Protein AF-A0A4P6TNT4-F1 (afdb_monomer_lite)

Secondary structure (DSSP, 8-state):
---------------------PPP-----------------PPPTTSPPPSEEEEEEEEEEEEEETTEEEPP-B-SEEEEEESSTTS-EEEEEBTTSS-EEEEEEEEEEEPSTT-EEEEEEEEEETTTTEEEE-SEEEEEE-SSSEEEEEEESSTTS-SEEEEEEEEE-S--EEE-

Structure (mmCIF, N/CA/C/O backbone):
data_AF-A0A4P6TNT4-F1
#
_entry.id   AF-A0A4P6TNT4-F1
#
loop_
_atom_site.group_PDB
_atom_site.id
_atom_site.type_symbol
_atom_site.label_atom_id
_atom_site.label_alt_id
_atom_site.label_comp_id
_atom_site.label_asym_id
_atom_site.label_entity_id
_atom_site.label_seq_id
_atom_site.pdbx_PDB_ins_code
_atom_site.Cartn_x
_atom_site.Cartn_y
_atom_site.Cartn_z
_atom_site.occupancy
_atom_site.B_iso_or_equiv
_atom_site.auth_seq_id
_atom_site.auth_comp_id
_atom_site.auth_asym_id
_atom_site.auth_atom_id
_atom_site.pdbx_PDB_model_num
ATOM 1 N N . MET A 1 1 ? 21.491 -56.035 29.889 1.00 48.66 1 MET A N 1
ATOM 2 C CA . MET A 1 1 ? 21.024 -57.048 28.921 1.00 48.66 1 MET A CA 1
ATOM 3 C C . MET A 1 1 ? 21.628 -56.733 27.562 1.00 48.66 1 MET A C 1
ATOM 5 O O . MET A 1 1 ? 21.542 -55.598 27.127 1.00 48.66 1 MET A O 1
ATOM 9 N N . HIS A 1 2 ? 22.318 -57.740 27.031 1.00 46.03 2 HIS A N 1
ATOM 10 C CA . HIS A 1 2 ? 22.826 -58.021 25.685 1.00 46.03 2 HIS A CA 1
ATOM 11 C C . HIS A 1 2 ? 22.823 -56.981 24.541 1.00 46.03 2 HIS A C 1
ATOM 13 O O . HIS A 1 2 ? 21.816 -56.377 24.192 1.00 46.03 2 HIS A O 1
ATOM 19 N N . MET A 1 3 ? 24.005 -56.944 23.908 1.00 43.38 3 MET A N 1
ATOM 20 C CA . MET A 1 3 ? 24.370 -56.522 22.548 1.00 43.38 3 MET A CA 1
ATOM 21 C C . MET A 1 3 ? 23.490 -57.105 21.421 1.00 43.38 3 MET A C 1
ATOM 23 O O . MET A 1 3 ? 23.051 -58.245 21.538 1.00 43.38 3 MET A O 1
ATOM 27 N N . ASN A 1 4 ? 23.388 -56.387 20.288 1.00 46.09 4 ASN A N 1
ATOM 28 C CA . ASN A 1 4 ? 23.570 -56.894 18.900 1.00 46.09 4 ASN A CA 1
ATOM 29 C C . ASN A 1 4 ? 23.405 -55.715 17.910 1.00 46.09 4 ASN A C 1
ATOM 31 O O . ASN A 1 4 ? 22.358 -55.081 17.912 1.00 46.09 4 ASN A O 1
ATOM 35 N N . GLN A 1 5 ? 24.404 -55.197 17.179 1.00 51.75 5 GLN A N 1
ATOM 36 C CA . GLN A 1 5 ? 25.138 -55.735 16.013 1.00 51.75 5 GLN A CA 1
ATOM 37 C C . GLN A 1 5 ? 24.283 -56.397 14.910 1.00 51.75 5 GLN A C 1
ATOM 39 O O . GLN A 1 5 ? 23.832 -57.523 15.070 1.00 51.75 5 GLN A O 1
ATOM 44 N N . ASN A 1 6 ? 24.151 -55.713 13.760 1.00 47.09 6 ASN A N 1
ATOM 45 C CA . ASN A 1 6 ? 24.288 -56.247 12.386 1.00 47.09 6 ASN A CA 1
ATOM 46 C C . ASN A 1 6 ? 24.128 -55.093 11.371 1.00 47.09 6 ASN A C 1
ATOM 48 O O . ASN A 1 6 ? 23.142 -54.370 11.414 1.00 47.09 6 ASN A O 1
ATOM 52 N N . ARG A 1 7 ? 25.168 -54.701 10.618 1.00 48.31 7 ARG A N 1
ATOM 53 C CA . ARG A 1 7 ? 25.715 -55.303 9.376 1.00 48.31 7 ARG A CA 1
ATOM 54 C C . ARG A 1 7 ? 24.738 -55.252 8.195 1.00 48.31 7 ARG A C 1
ATOM 56 O O . ARG A 1 7 ? 23.727 -55.937 8.196 1.00 48.31 7 ARG A O 1
ATOM 63 N N . GLY A 1 8 ? 25.120 -54.506 7.156 1.00 44.78 8 GLY A N 1
ATOM 64 C CA . GLY A 1 8 ? 24.385 -54.428 5.891 1.00 44.78 8 GLY A CA 1
ATOM 65 C C . GLY A 1 8 ? 25.129 -53.653 4.806 1.00 44.78 8 GLY A C 1
ATOM 66 O O . GLY A 1 8 ? 24.597 -52.720 4.225 1.00 44.78 8 GLY A O 1
ATOM 67 N N . MET A 1 9 ? 26.390 -54.014 4.587 1.00 45.66 9 MET A N 1
ATOM 68 C CA . MET A 1 9 ? 27.233 -53.577 3.475 1.00 45.66 9 MET A CA 1
ATOM 69 C C . MET A 1 9 ? 26.720 -54.199 2.167 1.00 45.66 9 MET A C 1
ATOM 71 O O . MET A 1 9 ? 26.688 -55.423 2.065 1.00 45.66 9 MET A O 1
ATOM 75 N N . GLN A 1 10 ? 26.386 -53.394 1.154 1.00 52.06 10 GLN A N 1
ATOM 76 C CA . GLN A 1 10 ? 26.367 -53.862 -0.235 1.00 52.06 10 GLN A CA 1
ATOM 77 C C . GLN A 1 10 ? 27.135 -52.903 -1.141 1.00 52.06 10 GLN A C 1
ATOM 79 O O . GLN A 1 10 ? 26.763 -51.760 -1.387 1.00 52.06 10 GLN A O 1
ATOM 84 N N . ILE A 1 11 ? 28.263 -53.440 -1.588 1.00 51.62 11 ILE A N 1
ATOM 85 C CA . ILE A 1 11 ? 29.176 -52.939 -2.600 1.00 51.62 11 ILE A CA 1
ATOM 86 C C . ILE A 1 11 ? 28.535 -53.254 -3.953 1.00 51.62 11 ILE A C 1
ATOM 88 O O . ILE A 1 11 ? 28.345 -54.426 -4.268 1.00 51.62 11 ILE A O 1
ATOM 92 N N . ILE A 1 12 ? 28.241 -52.238 -4.762 1.00 57.03 12 ILE A N 1
ATOM 93 C CA . ILE A 1 12 ? 27.981 -52.429 -6.192 1.00 57.03 12 ILE A CA 1
ATOM 94 C C . ILE A 1 12 ? 29.252 -52.006 -6.924 1.00 57.03 12 ILE A C 1
ATOM 96 O O . ILE A 1 12 ? 29.543 -50.824 -7.095 1.00 57.03 12 ILE A O 1
ATOM 100 N N . LYS A 1 13 ? 30.043 -53.020 -7.278 1.00 48.16 13 LYS A N 1
ATOM 101 C CA . LYS A 1 13 ? 31.123 -52.952 -8.258 1.00 48.16 13 LYS A CA 1
ATOM 102 C C . LYS A 1 13 ? 30.561 -53.287 -9.642 1.00 48.16 13 LYS A C 1
ATOM 104 O O . LYS A 1 13 ? 29.583 -54.016 -9.764 1.00 48.16 13 LYS A O 1
ATOM 109 N N . ASP A 1 14 ? 31.286 -52.797 -10.641 1.00 43.47 14 ASP A N 1
ATOM 110 C CA . ASP A 1 14 ? 31.313 -53.242 -12.036 1.00 43.47 14 ASP A CA 1
ATOM 111 C C . ASP A 1 14 ? 30.231 -52.705 -12.980 1.00 43.47 14 ASP A C 1
ATOM 113 O O . ASP A 1 14 ? 29.146 -53.256 -13.133 1.00 43.47 14 ASP A O 1
ATOM 117 N N . ARG A 1 15 ? 30.623 -51.707 -13.779 1.00 50.91 15 ARG A N 1
ATOM 118 C CA . ARG A 1 15 ? 30.995 -51.954 -15.186 1.00 50.91 15 ARG A CA 1
ATOM 119 C C . ARG A 1 15 ? 31.483 -50.666 -15.842 1.00 50.91 15 ARG A C 1
ATOM 121 O O . ARG A 1 15 ? 30.697 -49.815 -16.245 1.00 50.91 15 ARG A O 1
ATOM 128 N N . GLN A 1 16 ? 32.799 -50.563 -16.014 1.00 46.12 16 GLN A N 1
ATOM 129 C CA . GLN A 1 16 ? 33.352 -49.740 -17.082 1.00 46.12 16 GLN A CA 1
ATOM 130 C C . GLN A 1 16 ? 33.173 -50.489 -18.404 1.00 46.12 16 GLN A C 1
ATOM 132 O O . GLN A 1 16 ? 33.741 -51.561 -18.599 1.00 46.12 16 GLN A O 1
ATOM 137 N N . MET A 1 17 ? 32.393 -49.916 -19.317 1.00 43.34 17 MET A N 1
ATOM 138 C CA . MET A 1 17 ? 32.480 -50.227 -20.740 1.00 43.34 17 MET A CA 1
ATOM 139 C C . MET A 1 17 ? 33.008 -48.990 -21.454 1.00 43.34 17 MET A C 1
ATOM 141 O O . MET A 1 17 ? 32.299 -48.014 -21.678 1.00 43.34 17 MET A O 1
ATOM 145 N N . SER A 1 18 ? 34.299 -49.056 -21.766 1.00 49.25 18 SER A N 1
ATOM 146 C CA . SER A 1 18 ? 34.970 -48.171 -22.706 1.00 49.25 18 SER A CA 1
ATOM 147 C C . SER A 1 18 ? 34.443 -48.463 -24.109 1.00 49.25 18 SER A C 1
ATOM 149 O O . SER A 1 18 ? 34.604 -49.572 -24.619 1.00 49.25 18 SER A O 1
ATOM 151 N N . VAL A 1 19 ? 33.809 -47.473 -24.736 1.00 52.19 19 VAL A N 1
ATOM 152 C CA . VAL A 1 19 ? 33.542 -47.472 -26.177 1.00 52.19 19 VAL A CA 1
ATOM 153 C C . VAL A 1 19 ? 34.116 -46.183 -26.743 1.00 52.19 19 VAL A C 1
ATOM 155 O O . VAL A 1 19 ? 33.464 -45.144 -26.802 1.00 52.19 19 VAL A O 1
ATOM 158 N N . SER A 1 20 ? 35.377 -46.258 -27.156 1.00 50.16 20 SER A N 1
ATOM 159 C CA . SER A 1 20 ? 36.009 -45.256 -28.003 1.00 50.16 20 SER A CA 1
ATOM 160 C C . SER A 1 20 ? 35.500 -45.431 -29.435 1.00 50.16 20 SER A C 1
ATOM 162 O O . SER A 1 20 ? 35.867 -46.385 -30.118 1.00 50.16 20 SER A O 1
ATOM 164 N N . LYS A 1 21 ? 34.664 -44.505 -29.911 1.00 51.03 21 LYS A N 1
ATOM 165 C CA . LYS A 1 21 ? 34.412 -44.314 -31.346 1.00 51.03 21 LYS A CA 1
ATOM 166 C C . LYS A 1 21 ? 34.529 -42.833 -31.677 1.00 51.03 21 LYS A C 1
ATOM 168 O O . LYS A 1 21 ? 33.867 -41.992 -31.079 1.00 51.03 21 LYS A O 1
ATOM 173 N N . GLY A 1 22 ? 35.453 -42.548 -32.592 1.00 51.28 22 GLY A N 1
ATOM 174 C CA . GLY A 1 22 ? 35.887 -41.212 -32.966 1.00 51.28 22 GLY A CA 1
ATOM 175 C C . GLY A 1 22 ? 34.755 -40.344 -33.496 1.00 51.28 22 GLY A C 1
ATOM 176 O O . GLY A 1 22 ? 34.028 -40.733 -34.410 1.00 51.28 22 GLY A O 1
ATOM 177 N N . PHE A 1 23 ? 34.660 -39.139 -32.942 1.00 44.31 23 PHE A N 1
ATOM 178 C CA . PHE A 1 23 ? 33.813 -38.087 -33.470 1.00 44.31 23 PHE A CA 1
ATOM 179 C C . PHE A 1 23 ? 34.677 -37.111 -34.266 1.00 44.31 23 PHE A C 1
ATOM 181 O O . PHE A 1 23 ? 35.658 -36.550 -33.774 1.00 44.31 23 PHE A O 1
ATOM 188 N N . ARG A 1 24 ? 34.330 -36.985 -35.544 1.00 49.84 24 ARG A N 1
ATOM 189 C CA . ARG A 1 24 ? 34.958 -36.098 -36.518 1.00 49.84 24 ARG A CA 1
ATOM 190 C C . ARG A 1 24 ? 34.861 -34.655 -36.022 1.00 49.84 24 ARG A C 1
ATOM 192 O O . ARG A 1 24 ? 33.790 -34.207 -35.621 1.00 49.84 24 ARG A O 1
ATOM 199 N N . ARG A 1 25 ? 35.982 -33.933 -36.079 1.00 48.62 25 ARG A N 1
ATOM 200 C CA . ARG A 1 25 ? 36.041 -32.482 -35.877 1.00 48.62 25 ARG A CA 1
ATOM 201 C C . ARG A 1 25 ? 35.289 -31.799 -37.019 1.00 48.62 25 ARG A C 1
ATOM 203 O O . ARG A 1 25 ? 35.862 -31.564 -38.077 1.00 48.62 25 ARG A O 1
ATOM 210 N N . TYR A 1 26 ? 34.015 -31.500 -36.804 1.00 53.09 26 TYR A N 1
ATOM 211 C CA . TYR A 1 26 ? 33.323 -30.462 -37.557 1.00 53.09 26 TYR A CA 1
ATOM 212 C C . TYR A 1 26 ? 33.517 -29.157 -36.792 1.00 53.09 26 TYR A C 1
ATOM 214 O O . TYR A 1 26 ? 33.305 -29.111 -35.582 1.00 53.09 26 TYR A O 1
ATOM 222 N N . GLY A 1 27 ? 34.026 -28.137 -37.482 1.00 47.22 27 GLY A N 1
ATOM 223 C CA . GLY A 1 27 ? 34.311 -26.832 -36.905 1.00 47.22 27 GLY A CA 1
ATOM 224 C C . GLY A 1 27 ? 33.078 -26.261 -36.218 1.00 47.22 27 GLY A C 1
ATOM 225 O O . GLY A 1 27 ? 32.077 -25.962 -36.864 1.00 47.22 27 GLY A O 1
ATOM 226 N N . THR A 1 28 ? 33.165 -26.112 -34.901 1.00 46.22 28 THR A N 1
ATOM 227 C CA . THR A 1 28 ? 32.204 -25.352 -34.114 1.00 46.22 28 THR A CA 1
ATOM 228 C C . THR A 1 28 ? 32.366 -23.886 -34.491 1.00 46.22 28 THR A C 1
ATOM 230 O O . THR A 1 28 ? 33.254 -23.201 -33.988 1.00 46.22 28 THR A O 1
ATOM 233 N N . ILE A 1 29 ? 31.509 -23.389 -35.381 1.00 51.28 29 ILE A N 1
ATOM 234 C CA . ILE A 1 29 ? 31.188 -21.965 -35.392 1.00 51.28 29 ILE A CA 1
ATOM 235 C C . ILE A 1 29 ? 30.444 -21.738 -34.079 1.00 51.28 29 ILE A C 1
ATOM 237 O O . ILE A 1 29 ? 29.268 -22.074 -33.948 1.00 51.28 29 ILE A O 1
ATOM 241 N N . ALA A 1 30 ? 31.166 -21.260 -33.068 1.00 44.19 30 ALA A N 1
ATOM 242 C CA . ALA A 1 30 ? 30.559 -20.756 -31.854 1.00 44.19 30 ALA A CA 1
ATOM 243 C C . ALA A 1 30 ? 29.756 -19.514 -32.250 1.00 44.19 30 ALA A C 1
ATOM 245 O O . ALA A 1 30 ? 30.289 -18.410 -32.336 1.00 44.19 30 ALA A O 1
ATOM 246 N N . VAL A 1 31 ? 28.471 -19.706 -32.549 1.00 47.75 31 VAL A N 1
ATOM 247 C CA . VAL A 1 31 ? 27.509 -18.614 -32.517 1.00 47.75 31 VAL A CA 1
ATOM 248 C C . VAL A 1 31 ? 27.454 -18.206 -31.056 1.00 47.75 31 VAL A C 1
ATOM 250 O O . VAL A 1 31 ? 26.830 -18.872 -30.232 1.00 47.75 31 VAL A O 1
ATOM 253 N N . ILE A 1 32 ? 28.191 -17.150 -30.722 1.00 51.47 32 ILE A N 1
ATOM 254 C CA . ILE A 1 32 ? 28.014 -16.427 -29.473 1.00 51.47 32 ILE A CA 1
ATOM 255 C C . ILE A 1 32 ? 26.609 -15.844 -29.579 1.00 51.47 32 ILE A C 1
ATOM 257 O O . ILE A 1 32 ? 26.403 -14.764 -30.127 1.00 51.47 32 ILE A O 1
ATOM 261 N N . THR A 1 33 ? 25.612 -16.609 -29.138 1.00 47.25 33 THR A N 1
ATOM 262 C CA . THR A 1 33 ? 24.300 -16.059 -28.846 1.00 47.25 33 THR A CA 1
ATOM 263 C C . THR A 1 33 ? 24.539 -15.115 -27.689 1.00 47.25 33 THR A C 1
ATOM 265 O O . THR A 1 33 ? 24.693 -15.547 -26.545 1.00 47.25 33 THR A O 1
ATOM 268 N N . THR A 1 34 ? 24.671 -13.831 -28.004 1.00 53.31 34 THR A N 1
ATOM 269 C CA . THR A 1 34 ? 24.646 -12.756 -27.029 1.00 53.31 34 THR A CA 1
ATOM 270 C C . THR A 1 34 ? 23.373 -12.972 -26.228 1.00 53.31 34 THR A C 1
ATOM 272 O O . THR A 1 34 ? 22.271 -12.745 -26.727 1.00 53.31 34 THR A O 1
ATOM 275 N N . ALA A 1 35 ? 23.509 -13.507 -25.013 1.00 46.94 35 ALA A N 1
ATOM 276 C CA . ALA A 1 35 ? 22.433 -13.492 -24.051 1.00 46.94 35 ALA A CA 1
ATOM 277 C C . ALA A 1 35 ? 22.157 -12.009 -23.842 1.00 46.94 35 ALA A C 1
ATOM 279 O O . ALA A 1 35 ? 22.944 -11.312 -23.202 1.00 46.94 35 ALA A O 1
ATOM 280 N N . CYS A 1 36 ? 21.109 -11.507 -24.494 1.00 46.25 36 CYS A N 1
ATOM 281 C CA . CYS A 1 36 ? 20.600 -10.179 -24.241 1.00 46.25 36 CYS A CA 1
ATOM 282 C C . CYS A 1 36 ? 20.237 -10.213 -22.761 1.00 46.25 36 CYS A C 1
ATOM 284 O O . CYS A 1 36 ? 19.226 -10.800 -22.376 1.00 46.25 36 CYS A O 1
ATOM 286 N N . ALA A 1 37 ? 21.131 -9.700 -21.916 1.00 43.56 37 ALA A N 1
ATOM 287 C CA . ALA A 1 37 ? 20.823 -9.434 -20.535 1.00 43.56 37 ALA A CA 1
ATOM 288 C C . ALA A 1 37 ? 19.614 -8.513 -20.610 1.00 43.56 37 ALA A C 1
ATOM 290 O O . ALA A 1 37 ? 19.749 -7.361 -21.017 1.00 43.56 37 ALA A O 1
ATOM 291 N N . ALA A 1 38 ? 18.430 -9.067 -20.341 1.00 47.50 38 ALA A N 1
ATOM 292 C CA . ALA A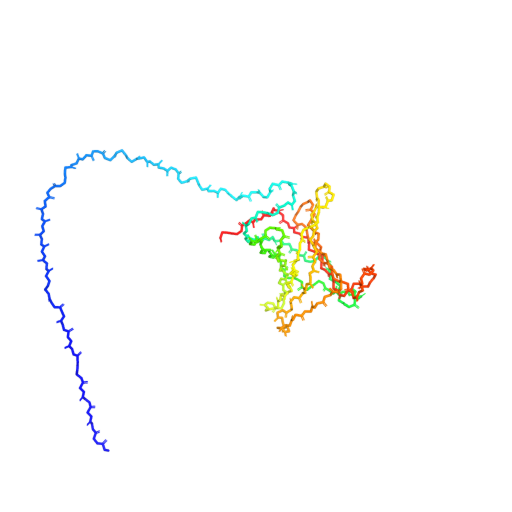 1 38 ? 17.219 -8.286 -20.242 1.00 47.50 38 ALA A CA 1
ATOM 293 C C . ALA A 1 38 ? 17.538 -7.211 -19.209 1.00 47.50 38 ALA A C 1
ATOM 295 O O . ALA A 1 38 ? 17.739 -7.515 -18.022 1.00 47.50 38 ALA A O 1
ATOM 296 N N . GLY A 1 39 ? 17.721 -5.986 -19.705 1.00 45.94 39 GLY A N 1
ATOM 297 C CA . GLY A 1 39 ? 17.905 -4.821 -18.866 1.00 45.94 39 GLY A CA 1
ATOM 298 C C . GLY A 1 39 ? 16.740 -4.749 -17.882 1.00 45.94 39 GLY A C 1
ATOM 299 O O . GLY A 1 39 ? 15.708 -5.393 -18.106 1.00 45.94 39 GLY A O 1
ATOM 300 N N . PRO A 1 40 ? 16.890 -4.016 -16.771 1.00 40.12 40 PRO A N 1
ATOM 301 C CA . PRO A 1 40 ? 15.758 -3.773 -15.892 1.00 40.12 40 PRO A CA 1
ATOM 302 C C . PRO A 1 40 ? 14.609 -3.242 -16.755 1.00 40.12 40 PRO A C 1
ATOM 304 O O . PRO A 1 40 ? 14.745 -2.205 -17.403 1.00 40.12 40 PRO A O 1
ATOM 307 N N . ALA A 1 41 ? 13.525 -4.015 -16.844 1.00 41.50 41 ALA A N 1
ATOM 308 C CA . ALA A 1 41 ? 12.337 -3.599 -17.563 1.00 41.50 41 ALA A CA 1
ATOM 309 C C . ALA A 1 41 ? 11.814 -2.366 -16.833 1.00 41.50 41 ALA A C 1
ATOM 311 O O . ALA A 1 41 ? 11.343 -2.458 -15.699 1.00 41.50 41 ALA A O 1
ATOM 312 N N . VAL A 1 42 ? 11.996 -1.209 -17.460 1.00 46.56 42 VAL A N 1
ATOM 313 C CA . VAL A 1 42 ? 11.453 0.053 -16.980 1.00 46.56 42 VAL A CA 1
ATOM 314 C C . VAL A 1 42 ? 9.940 -0.090 -17.086 1.00 46.56 42 VAL A C 1
ATOM 316 O O . VAL A 1 42 ? 9.440 -0.471 -18.145 1.00 46.56 42 VAL A O 1
ATOM 319 N N . ALA A 1 43 ? 9.219 0.137 -15.987 1.00 44.06 43 ALA A N 1
ATOM 320 C CA . ALA A 1 43 ? 7.772 0.271 -16.061 1.00 44.06 43 ALA A CA 1
ATOM 321 C C . ALA A 1 43 ? 7.480 1.389 -17.067 1.00 44.06 43 ALA A C 1
ATOM 323 O O . ALA A 1 43 ? 7.932 2.520 -16.878 1.00 44.06 43 ALA A O 1
ATOM 324 N N . ASP A 1 44 ? 6.814 1.047 -18.170 1.00 42.41 44 ASP A N 1
ATOM 325 C CA . ASP A 1 44 ? 6.391 2.031 -19.156 1.00 42.41 44 ASP A CA 1
ATOM 326 C C . ASP A 1 44 ? 5.556 3.089 -18.426 1.00 42.41 44 ASP A C 1
ATOM 328 O O . ASP A 1 44 ? 4.788 2.749 -17.520 1.00 42.41 44 ASP A O 1
ATOM 332 N N . ASN A 1 45 ? 5.692 4.362 -18.798 1.00 43.47 45 ASN A N 1
ATOM 333 C CA . ASN A 1 45 ? 5.105 5.526 -18.107 1.00 43.47 45 ASN A CA 1
ATOM 334 C C . ASN A 1 45 ? 3.555 5.503 -18.026 1.00 43.47 45 ASN A C 1
ATOM 336 O O . ASN A 1 45 ? 2.931 6.461 -17.577 1.00 43.47 45 ASN A O 1
ATOM 340 N N . SER A 1 46 ? 2.935 4.406 -18.460 1.00 47.12 46 SER A N 1
ATOM 341 C CA . SER A 1 46 ? 1.514 4.074 -18.411 1.00 47.12 46 SER A CA 1
ATOM 342 C C . SER A 1 46 ? 0.928 3.876 -17.005 1.00 47.12 46 SER A C 1
ATOM 344 O O . SER A 1 46 ? -0.284 3.738 -16.885 1.00 47.12 46 SER A O 1
ATOM 346 N N . GLY A 1 47 ? 1.738 3.842 -15.940 1.00 60.31 47 GLY A N 1
ATOM 347 C CA . GLY A 1 47 ? 1.245 3.604 -14.572 1.00 60.31 47 GLY A CA 1
ATOM 348 C C . GLY A 1 47 ? 0.751 2.170 -14.316 1.00 60.31 47 GLY A C 1
ATOM 349 O O . GLY A 1 47 ? 0.412 1.831 -13.182 1.00 60.31 47 GLY A O 1
ATOM 350 N N . MET A 1 48 ? 0.766 1.305 -15.336 1.00 71.94 48 MET A N 1
ATOM 351 C CA . MET A 1 48 ? 0.418 -0.107 -15.216 1.00 71.94 48 MET A CA 1
ATOM 352 C C . MET A 1 48 ? 1.649 -0.947 -14.874 1.00 71.94 48 MET A C 1
ATOM 354 O O . MET A 1 48 ? 2.705 -0.833 -15.499 1.00 71.94 48 MET A O 1
ATOM 358 N N . LEU A 1 49 ? 1.501 -1.819 -13.880 1.00 82.12 49 LEU A N 1
ATOM 359 C CA . LEU A 1 49 ? 2.517 -2.805 -13.530 1.00 82.12 49 LEU A CA 1
ATOM 360 C C . LEU A 1 49 ? 2.536 -3.923 -14.581 1.00 82.12 49 LEU A C 1
ATOM 362 O O . LEU A 1 49 ? 1.499 -4.314 -15.111 1.00 82.12 49 LEU A O 1
ATOM 366 N N . ALA A 1 50 ? 3.715 -4.466 -14.873 1.00 86.31 50 ALA A N 1
ATOM 367 C CA . ALA A 1 50 ? 3.811 -5.753 -15.555 1.00 86.31 50 ALA A CA 1
ATOM 368 C C . ALA A 1 50 ? 3.730 -6.881 -14.518 1.00 86.31 50 ALA A C 1
ATOM 370 O O . ALA A 1 50 ? 3.871 -6.649 -13.317 1.00 86.31 50 ALA A O 1
ATOM 371 N N . ALA A 1 51 ? 3.526 -8.117 -14.975 1.00 90.31 51 ALA A N 1
ATOM 372 C CA . ALA A 1 51 ? 3.492 -9.241 -14.052 1.00 90.31 51 ALA A CA 1
ATOM 373 C C . ALA A 1 51 ? 4.858 -9.450 -13.371 1.00 90.31 51 ALA A C 1
ATOM 375 O O . ALA A 1 51 ? 5.889 -9.496 -14.053 1.00 90.31 51 ALA A O 1
ATOM 376 N N . GLY A 1 52 ? 4.874 -9.605 -12.046 1.00 91.75 52 GLY A N 1
ATOM 377 C CA . GLY A 1 52 ? 6.079 -9.906 -11.267 1.00 91.75 52 GLY A CA 1
ATOM 378 C C . GLY A 1 52 ? 6.146 -9.204 -9.913 1.00 91.75 52 GLY A C 1
ATOM 379 O O . GLY A 1 52 ? 5.164 -8.644 -9.432 1.00 91.75 52 GLY A O 1
ATOM 380 N N . HIS A 1 53 ? 7.329 -9.226 -9.302 1.00 93.19 53 HIS A N 1
ATOM 381 C CA . HIS A 1 53 ? 7.578 -8.582 -8.015 1.00 93.19 53 HIS A CA 1
ATOM 382 C C . HIS A 1 53 ? 8.401 -7.309 -8.196 1.00 93.19 53 HIS A C 1
ATOM 384 O O . HIS A 1 53 ? 9.290 -7.239 -9.050 1.00 93.19 53 HIS A O 1
ATOM 390 N N . TYR A 1 54 ? 8.101 -6.302 -7.387 1.00 91.00 54 TYR A N 1
ATOM 391 C CA . TYR A 1 54 ? 8.755 -5.004 -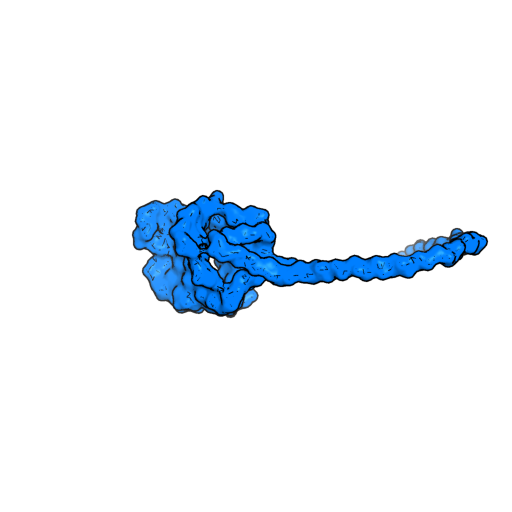7.423 1.00 91.00 54 TYR A CA 1
ATOM 392 C C . TYR A 1 54 ? 9.229 -4.615 -6.036 1.00 91.00 54 TYR A C 1
ATOM 394 O O . TYR A 1 54 ? 8.554 -4.875 -5.037 1.00 91.00 54 TYR A O 1
ATOM 402 N N . ARG A 1 55 ? 10.371 -3.932 -6.000 1.00 91.31 55 ARG A N 1
ATOM 403 C CA . ARG A 1 55 ? 10.895 -3.286 -4.802 1.00 91.31 55 ARG A CA 1
ATOM 404 C C . ARG A 1 55 ? 11.249 -1.846 -5.129 1.00 91.31 55 ARG A C 1
ATOM 406 O O . ARG A 1 55 ? 11.918 -1.575 -6.126 1.00 91.31 55 ARG A O 1
ATOM 413 N N . VAL A 1 56 ? 10.801 -0.939 -4.274 1.00 89.62 56 VAL A N 1
ATOM 414 C CA . VAL A 1 56 ? 11.097 0.487 -4.380 1.00 89.62 56 VAL A CA 1
ATOM 415 C C . VAL A 1 56 ? 11.654 0.970 -3.058 1.00 89.62 56 VAL A C 1
ATOM 41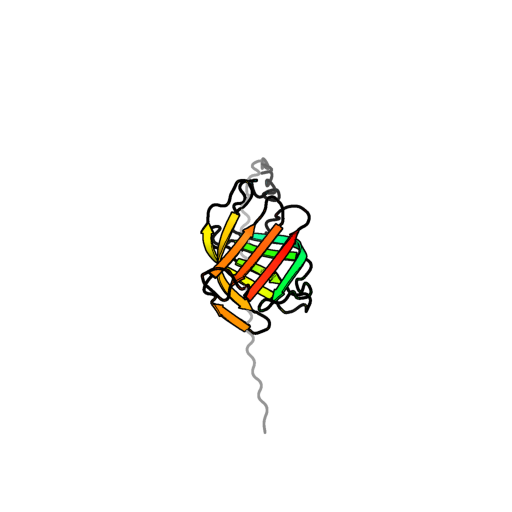7 O O . VAL A 1 56 ? 10.987 0.846 -2.037 1.00 89.62 56 VAL A O 1
ATOM 420 N N . GLU A 1 57 ? 12.859 1.530 -3.084 1.00 91.62 57 GLU A N 1
ATOM 421 C CA . GLU A 1 57 ? 13.463 2.172 -1.914 1.00 91.62 57 GLU A CA 1
ATOM 422 C C . GLU A 1 57 ? 12.799 3.522 -1.644 1.00 91.62 57 GLU A C 1
ATOM 424 O O . GLU A 1 57 ? 12.417 4.234 -2.573 1.00 91.62 57 GLU A O 1
ATOM 429 N N . GLY A 1 58 ? 12.683 3.913 -0.381 1.00 90.81 58 GLY A N 1
ATOM 430 C CA . GLY A 1 58 ? 11.993 5.134 0.014 1.00 90.81 58 GLY A CA 1
ATOM 431 C C . GLY A 1 58 ? 11.663 5.167 1.495 1.00 90.81 58 GLY A C 1
ATOM 432 O O . GLY A 1 58 ? 12.380 4.610 2.321 1.00 90.81 58 GLY A O 1
ATOM 433 N N . ALA A 1 59 ? 10.572 5.843 1.836 1.00 89.25 59 ALA A N 1
ATOM 434 C CA . ALA A 1 59 ? 10.050 5.854 3.194 1.00 89.25 59 ALA A CA 1
ATOM 435 C C . ALA A 1 59 ? 8.556 6.180 3.208 1.00 89.25 59 ALA A C 1
ATOM 437 O O . ALA A 1 59 ? 8.034 6.871 2.327 1.00 89.25 59 ALA A O 1
ATOM 438 N N . CYS A 1 60 ? 7.871 5.757 4.270 1.00 88.62 60 CYS A N 1
ATOM 439 C CA . CYS A 1 60 ? 6.559 6.309 4.571 1.00 88.62 60 CYS A CA 1
ATOM 440 C C . CYS A 1 60 ? 6.701 7.759 5.038 1.00 88.62 60 CYS A C 1
ATOM 442 O O . CYS A 1 60 ? 7.350 8.050 6.040 1.00 88.62 60 CYS A O 1
ATOM 444 N N . SER A 1 61 ? 6.070 8.679 4.316 1.00 83.75 61 SER A N 1
ATOM 445 C CA . SER A 1 61 ? 5.990 10.084 4.710 1.00 83.75 61 SER A CA 1
ATOM 446 C C . SER A 1 61 ? 4.907 10.302 5.765 1.00 83.75 61 SER A C 1
ATOM 448 O O . SER A 1 61 ? 5.043 11.173 6.626 1.00 83.75 61 SER A O 1
ATOM 450 N N . GLN A 1 62 ? 3.836 9.500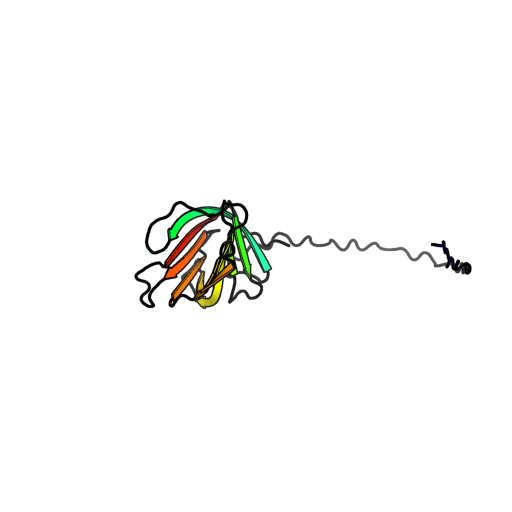 5.726 1.00 79.19 62 GLN A N 1
ATOM 451 C CA . GLN A 1 62 ? 2.720 9.573 6.665 1.00 79.19 62 GLN A CA 1
ATOM 452 C C . GLN A 1 62 ? 2.099 8.196 6.911 1.00 79.19 62 GLN A C 1
ATOM 454 O O . GLN A 1 62 ? 2.026 7.350 6.017 1.00 79.19 62 GLN A O 1
ATOM 459 N N . THR A 1 63 ? 1.617 7.999 8.137 1.00 79.81 63 THR A N 1
ATOM 460 C CA . THR A 1 63 ? 0.776 6.864 8.511 1.00 79.81 63 THR A CA 1
ATOM 461 C C . THR A 1 63 ? -0.400 7.384 9.330 1.00 79.81 63 THR A C 1
ATOM 463 O O . THR A 1 63 ? -0.210 8.206 10.225 1.00 79.81 63 THR A O 1
ATOM 466 N N . PHE A 1 64 ? -1.609 6.911 9.048 1.00 80.38 64 PHE A N 1
ATOM 467 C CA . PHE A 1 64 ? -2.766 7.088 9.922 1.00 80.38 64 PHE A CA 1
ATOM 468 C C . PHE A 1 64 ? -3.220 5.734 10.443 1.00 80.38 64 PHE A C 1
ATOM 470 O O . PHE A 1 64 ? -3.233 4.747 9.706 1.00 80.38 64 PHE A O 1
ATOM 477 N N . TYR A 1 65 ? -3.623 5.702 11.708 1.00 76.94 65 TYR A N 1
ATOM 478 C CA . TYR A 1 65 ? -4.204 4.532 12.345 1.00 76.94 65 TYR A CA 1
ATOM 479 C C . TYR A 1 65 ? -5.462 4.939 13.107 1.00 76.94 65 TYR A C 1
ATOM 481 O O . TYR A 1 65 ? -5.430 5.824 13.960 1.00 76.94 65 TYR A O 1
ATOM 489 N N . LEU A 1 66 ? -6.583 4.310 12.762 1.00 76.88 66 LEU A N 1
ATOM 490 C CA . LEU A 1 66 ? -7.908 4.536 13.340 1.00 76.88 66 LEU A CA 1
ATOM 491 C C . LEU A 1 66 ? -8.349 6.012 13.352 1.00 76.88 66 LEU A C 1
ATOM 493 O O . LEU A 1 66 ? -9.059 6.427 14.265 1.00 76.88 66 LEU A O 1
ATOM 497 N N . GLY A 1 67 ? -7.967 6.781 12.330 1.00 70.75 67 GLY A N 1
ATOM 498 C CA . GLY A 1 67 ? -8.316 8.198 12.176 1.00 70.75 67 GLY A CA 1
ATOM 499 C C . GLY A 1 67 ? -7.338 9.176 12.834 1.00 70.75 67 GLY A C 1
ATOM 500 O O . GLY A 1 67 ? -7.486 10.383 12.666 1.00 70.75 67 GLY A O 1
ATOM 501 N N . ALA A 1 68 ? -6.312 8.688 13.537 1.00 80.56 68 ALA A N 1
ATOM 502 C CA . ALA A 1 68 ? -5.267 9.523 14.119 1.00 80.56 68 ALA A CA 1
ATOM 503 C C . ALA A 1 68 ? -3.974 9.438 13.301 1.00 80.56 68 ALA A C 1
ATOM 505 O O . ALA A 1 68 ? -3.567 8.359 12.861 1.00 80.56 68 ALA A O 1
ATOM 506 N N . LYS A 1 69 ? -3.301 10.580 13.123 1.00 79.94 69 LYS A N 1
ATOM 507 C CA . LYS A 1 69 ? -1.958 10.615 12.537 1.00 79.94 69 LYS A CA 1
ATOM 508 C C . LYS A 1 69 ? -1.000 9.866 13.465 1.00 79.94 69 LYS A C 1
ATOM 510 O O . LYS A 1 69 ? -0.854 10.224 14.631 1.00 79.94 69 LYS A O 1
ATOM 515 N N . ALA A 1 70 ? -0.349 8.842 12.939 1.00 81.50 70 ALA A N 1
ATOM 516 C CA . ALA A 1 70 ? 0.668 8.063 13.622 1.00 81.50 70 ALA A CA 1
ATOM 517 C C . ALA A 1 70 ? 2.062 8.455 13.113 1.00 81.50 70 ALA A C 1
ATOM 519 O O . ALA A 1 70 ? 2.220 9.081 12.059 1.00 81.50 70 ALA A O 1
ATOM 520 N N . ARG A 1 71 ? 3.098 8.082 13.871 1.00 78.94 71 ARG A N 1
ATOM 521 C CA . ARG A 1 71 ? 4.466 8.141 13.344 1.00 78.94 71 ARG A CA 1
ATOM 522 C C . ARG A 1 71 ? 4.575 7.182 12.151 1.00 78.94 71 ARG A C 1
ATOM 524 O O . ARG A 1 71 ? 3.961 6.118 12.212 1.00 78.94 71 ARG A O 1
ATOM 531 N N . PRO A 1 72 ? 5.337 7.520 11.099 1.00 77.75 72 PRO A N 1
ATOM 532 C CA . PRO A 1 72 ? 5.618 6.575 10.030 1.00 77.75 72 PRO A CA 1
ATOM 533 C C . PRO A 1 72 ? 6.248 5.295 10.588 1.00 77.75 72 PRO A C 1
ATOM 535 O O . PRO A 1 72 ? 7.229 5.370 11.325 1.00 77.75 72 PRO A O 1
ATOM 538 N N . GLN A 1 73 ? 5.656 4.141 10.275 1.00 79.88 73 GLN A N 1
ATOM 539 C CA . GLN A 1 73 ? 6.101 2.834 10.785 1.00 79.88 73 GLN A CA 1
ATOM 540 C C . GLN A 1 73 ? 6.737 1.948 9.714 1.00 79.88 73 GLN A C 1
ATOM 542 O O . GLN A 1 73 ? 7.144 0.838 10.030 1.00 79.88 73 GLN A O 1
ATOM 547 N N . CYS A 1 74 ? 6.817 2.404 8.466 1.00 83.44 74 CYS A N 1
ATOM 548 C CA . CYS A 1 74 ? 7.309 1.574 7.372 1.00 83.44 74 CYS A CA 1
ATOM 549 C C . CYS A 1 74 ? 8.833 1.591 7.284 1.00 83.44 74 CYS A C 1
ATOM 551 O O . CYS A 1 74 ? 9.453 2.634 7.502 1.00 83.44 74 CYS A O 1
ATOM 553 N N . ASP A 1 75 ? 9.398 0.451 6.911 1.00 88.12 75 ASP A N 1
ATOM 554 C CA . ASP A 1 75 ? 10.805 0.280 6.565 1.00 88.12 75 ASP A CA 1
ATOM 555 C C . ASP A 1 75 ? 11.175 1.086 5.297 1.00 88.12 75 ASP A C 1
ATOM 557 O O . ASP A 1 75 ? 10.334 1.719 4.648 1.00 88.12 75 ASP A O 1
ATOM 561 N N . HIS A 1 76 ? 12.452 1.059 4.928 1.00 89.94 76 HIS A N 1
ATOM 562 C CA . HIS A 1 76 ? 13.054 1.843 3.850 1.00 89.94 76 HIS A CA 1
ATOM 563 C C . HIS A 1 76 ? 12.662 1.399 2.432 1.00 89.94 76 HIS A C 1
ATOM 565 O O . HIS A 1 76 ? 13.261 1.844 1.455 1.00 89.94 76 HIS A O 1
ATOM 571 N N . TYR A 1 77 ? 11.670 0.520 2.291 1.00 91.25 77 TYR A N 1
ATOM 572 C CA . TYR A 1 77 ? 11.210 0.044 0.995 1.00 91.25 77 TYR A CA 1
ATOM 573 C C . TYR A 1 77 ? 9.724 -0.325 0.989 1.00 91.25 77 TYR A C 1
ATOM 575 O O . TYR A 1 77 ? 9.130 -0.648 2.015 1.00 91.25 77 TYR A O 1
ATOM 583 N N . LEU A 1 78 ? 9.148 -0.318 -0.209 1.00 93.38 78 LEU A N 1
ATOM 584 C CA . LEU A 1 78 ? 7.838 -0.864 -0.539 1.00 93.38 78 LEU A CA 1
ATOM 585 C C . LEU A 1 78 ? 8.029 -2.107 -1.411 1.00 93.38 78 LEU A C 1
ATOM 587 O O . LEU A 1 78 ? 8.803 -2.082 -2.373 1.00 93.38 78 LEU A O 1
ATOM 591 N N . GLY A 1 79 ? 7.304 -3.179 -1.098 1.00 94.06 79 GLY A N 1
ATOM 592 C CA . GLY A 1 79 ? 7.164 -4.342 -1.970 1.00 94.06 79 GLY A CA 1
ATOM 593 C C . GLY A 1 79 ? 5.844 -4.300 -2.736 1.00 94.06 79 GLY A C 1
ATOM 594 O O . GLY A 1 79 ? 4.824 -3.881 -2.191 1.00 94.06 79 GLY A O 1
ATOM 595 N N . ILE A 1 80 ? 5.835 -4.772 -3.981 1.00 94.50 80 ILE A N 1
ATOM 596 C CA . ILE A 1 80 ? 4.595 -5.041 -4.718 1.00 94.50 80 ILE A CA 1
ATOM 597 C C . ILE A 1 80 ? 4.671 -6.433 -5.335 1.00 94.50 80 ILE A C 1
ATOM 599 O O . ILE A 1 80 ? 5.634 -6.743 -6.033 1.00 94.50 80 ILE A O 1
ATOM 603 N N . SER A 1 81 ? 3.648 -7.256 -5.099 1.00 96.00 81 SER A N 1
ATOM 604 C CA . SER A 1 81 ? 3.434 -8.509 -5.829 1.00 96.00 81 SER A CA 1
ATOM 605 C C . SER A 1 81 ? 2.345 -8.294 -6.864 1.00 96.00 81 SER A C 1
ATOM 607 O O . SER A 1 81 ? 1.191 -8.098 -6.499 1.00 96.00 81 SER A O 1
ATOM 609 N N . ALA A 1 82 ? 2.694 -8.307 -8.141 1.00 93.62 82 ALA A N 1
ATOM 610 C CA . ALA A 1 82 ? 1.769 -8.129 -9.251 1.00 93.62 82 ALA A CA 1
ATOM 611 C C . ALA A 1 82 ? 1.711 -9.408 -10.093 1.00 93.62 82 ALA A C 1
ATOM 613 O O . ALA A 1 82 ? 1.935 -9.365 -11.294 1.00 93.62 82 ALA A O 1
ATOM 614 N N . ASP A 1 83 ? 1.454 -10.565 -9.477 1.00 93.00 83 ASP A N 1
ATOM 615 C CA . ASP A 1 83 ? 1.268 -11.825 -10.221 1.00 93.00 83 ASP A CA 1
ATOM 616 C C . ASP A 1 83 ? 0.086 -11.712 -11.201 1.00 93.00 83 ASP A C 1
ATOM 618 O O . ASP A 1 83 ? 0.153 -12.180 -12.337 1.00 93.00 83 ASP A O 1
ATOM 622 N N . ASP A 1 84 ? -0.955 -10.995 -10.770 1.00 93.44 84 ASP A N 1
ATOM 623 C CA . ASP A 1 84 ? -1.996 -10.417 -11.613 1.00 93.44 84 ASP A CA 1
ATOM 624 C C . ASP A 1 84 ? -1.885 -8.879 -11.557 1.00 93.44 84 ASP A C 1
ATOM 626 O O . ASP A 1 84 ? -2.199 -8.284 -10.521 1.00 93.44 84 ASP A O 1
ATOM 630 N N . PRO A 1 85 ? -1.460 -8.208 -12.645 1.00 89.62 85 PRO A N 1
ATOM 631 C CA . PRO A 1 85 ? -1.341 -6.752 -12.694 1.00 89.62 85 PRO A CA 1
ATOM 632 C C . PRO A 1 85 ? -2.622 -5.970 -12.399 1.00 89.62 85 PRO A C 1
ATOM 634 O O . PRO A 1 85 ? -2.536 -4.820 -11.980 1.00 89.62 85 PRO A O 1
ATOM 637 N N . ALA A 1 86 ? -3.801 -6.566 -12.599 1.00 91.56 86 ALA A N 1
ATOM 638 C CA . ALA A 1 86 ? -5.069 -5.922 -12.264 1.00 91.56 86 ALA A CA 1
ATOM 639 C C . ALA A 1 86 ? -5.398 -6.026 -10.765 1.00 91.56 86 ALA A C 1
ATOM 641 O O . ALA A 1 86 ? -6.302 -5.340 -10.282 1.00 91.56 86 ALA A O 1
ATOM 642 N N . ARG A 1 87 ? -4.698 -6.903 -10.032 1.00 94.94 87 ARG A N 1
ATOM 643 C CA . ARG A 1 87 ? -4.915 -7.201 -8.611 1.00 94.94 87 ARG A CA 1
ATOM 644 C C . ARG A 1 87 ? -3.590 -7.326 -7.833 1.00 94.94 87 ARG A C 1
ATOM 646 O O . ARG A 1 87 ? -3.347 -8.358 -7.202 1.00 94.94 87 ARG A O 1
ATOM 653 N N . PRO A 1 88 ? -2.711 -6.306 -7.856 1.00 95.38 88 PRO A N 1
ATOM 654 C CA . PRO A 1 88 ? -1.453 -6.359 -7.127 1.00 95.38 88 PRO A CA 1
ATOM 655 C C . PRO A 1 88 ? -1.663 -6.332 -5.606 1.00 95.38 88 PRO A C 1
ATOM 657 O O . PRO A 1 88 ? -2.649 -5.805 -5.087 1.00 95.38 88 PRO A O 1
ATOM 660 N N . ILE A 1 89 ? -0.693 -6.854 -4.867 1.00 97.50 89 ILE A N 1
ATOM 661 C CA . ILE A 1 89 ? -0.607 -6.739 -3.413 1.00 97.50 89 ILE A CA 1
ATOM 662 C C . ILE A 1 89 ? 0.477 -5.721 -3.087 1.00 97.50 89 ILE A C 1
ATOM 664 O O . ILE A 1 89 ? 1.636 -5.918 -3.455 1.00 97.50 89 ILE A O 1
ATOM 668 N N . PHE A 1 90 ? 0.116 -4.666 -2.361 1.00 96.38 90 PHE A N 1
ATOM 669 C CA . PHE A 1 90 ? 1.075 -3.682 -1.859 1.00 96.38 90 PHE A CA 1
ATOM 670 C C . PHE A 1 90 ? 1.520 -4.073 -0.453 1.00 96.38 90 PHE A C 1
ATOM 672 O O . PHE A 1 90 ? 0.694 -4.272 0.438 1.00 96.38 90 PHE A O 1
ATOM 679 N N . ILE A 1 91 ? 2.827 -4.194 -0.260 1.00 96.12 91 ILE A N 1
ATOM 680 C CA . ILE A 1 91 ? 3.448 -4.725 0.949 1.00 96.12 91 ILE A CA 1
ATOM 681 C C . ILE A 1 91 ? 4.277 -3.613 1.570 1.00 96.12 91 ILE A C 1
ATOM 683 O O . ILE A 1 91 ? 5.273 -3.185 0.991 1.00 96.12 91 ILE A O 1
ATOM 687 N N . PHE A 1 92 ? 3.877 -3.176 2.759 1.00 94.94 92 PHE A N 1
ATOM 688 C CA . PHE A 1 92 ? 4.576 -2.173 3.554 1.00 94.94 92 PHE A CA 1
ATOM 689 C C . PHE A 1 92 ? 5.235 -2.883 4.743 1.00 94.94 92 PHE A C 1
ATOM 691 O O . PHE A 1 92 ? 4.555 -3.131 5.745 1.00 94.94 92 PHE A O 1
ATOM 698 N N . PRO A 1 93 ? 6.520 -3.270 4.641 1.00 93.81 93 PRO A N 1
ATOM 699 C CA . PRO A 1 93 ? 7.276 -3.779 5.778 1.00 93.81 93 PRO A CA 1
ATOM 700 C C . PRO A 1 93 ? 7.354 -2.715 6.867 1.00 93.81 93 PRO A C 1
ATOM 702 O O . PRO A 1 93 ? 7.418 -1.524 6.561 1.00 93.81 93 PRO A O 1
ATOM 705 N N . LEU A 1 94 ? 7.342 -3.139 8.127 1.00 90.25 94 LEU A N 1
ATOM 706 C CA . LEU A 1 94 ? 7.426 -2.242 9.273 1.00 90.25 94 LEU A CA 1
ATOM 707 C C . LEU A 1 94 ? 8.854 -2.191 9.830 1.00 90.25 94 LEU A C 1
ATOM 709 O O . LEU A 1 94 ? 9.624 -3.143 9.708 1.00 90.25 94 LEU A O 1
ATOM 713 N N . THR A 1 95 ? 9.202 -1.079 10.475 1.00 89.00 95 THR A N 1
ATOM 714 C CA . THR A 1 95 ? 10.537 -0.835 11.051 1.00 89.00 95 THR A CA 1
ATOM 715 C C . THR A 1 95 ? 10.892 -1.749 12.224 1.00 89.00 95 THR A C 1
ATOM 717 O O . THR A 1 95 ? 12.042 -1.772 12.653 1.00 89.00 95 THR A O 1
ATOM 720 N N . ASP A 1 96 ? 9.934 -2.516 12.746 1.00 85.88 96 ASP A N 1
ATOM 721 C CA . ASP A 1 96 ? 10.168 -3.514 13.793 1.00 85.88 96 ASP A CA 1
ATOM 722 C C . ASP A 1 96 ? 10.872 -4.788 13.280 1.00 85.88 96 ASP A C 1
ATOM 724 O O . ASP A 1 96 ? 11.205 -5.669 14.074 1.00 85.88 96 ASP A O 1
ATOM 728 N N . GLY A 1 97 ? 11.125 -4.890 11.968 1.00 75.06 97 GLY A N 1
ATOM 729 C CA . GLY A 1 97 ? 11.919 -5.954 11.348 1.00 75.06 97 GLY A CA 1
ATOM 730 C C . GLY A 1 97 ? 11.204 -7.304 11.218 1.00 75.06 97 GLY A C 1
ATOM 731 O O . GLY A 1 97 ? 11.798 -8.261 10.720 1.00 75.06 97 GLY A O 1
ATOM 732 N N . GLY A 1 98 ? 9.935 -7.401 11.627 1.00 80.38 98 GLY A N 1
ATOM 733 C CA . GLY A 1 98 ? 9.143 -8.637 11.560 1.00 80.38 98 GLY A CA 1
ATOM 734 C C . GLY A 1 98 ? 7.723 -8.443 11.024 1.00 80.38 98 GLY A C 1
ATOM 735 O O . GLY A 1 98 ? 7.161 -9.372 10.425 1.00 80.38 98 GLY A O 1
ATOM 736 N N . GLY A 1 99 ? 7.168 -7.243 11.192 1.00 90.69 99 GLY A N 1
ATOM 737 C CA . GLY A 1 99 ? 5.835 -6.850 10.768 1.00 90.69 99 GLY A CA 1
ATOM 738 C C . GLY A 1 99 ? 5.769 -6.384 9.316 1.00 90.69 99 GLY A C 1
ATOM 739 O O . GLY A 1 99 ? 6.747 -5.946 8.709 1.00 90.69 99 GLY A O 1
ATOM 740 N N . ALA A 1 100 ? 4.578 -6.498 8.741 1.00 93.88 100 ALA A N 1
ATOM 741 C CA . ALA A 1 100 ? 4.244 -5.925 7.447 1.00 93.88 100 ALA A CA 1
ATOM 742 C C . ALA A 1 100 ? 2.725 -5.799 7.321 1.00 93.88 100 ALA A C 1
ATOM 744 O O . ALA A 1 100 ? 1.980 -6.655 7.815 1.00 93.88 100 ALA A O 1
ATOM 745 N N . TRP A 1 101 ? 2.279 -4.766 6.614 1.00 94.56 101 TRP A N 1
ATOM 746 C CA . TRP A 1 101 ? 0.896 -4.646 6.168 1.00 94.56 101 TRP A CA 1
ATOM 747 C C . TRP A 1 101 ? 0.791 -4.951 4.685 1.00 94.56 101 TRP A C 1
ATOM 749 O O . TRP A 1 101 ? 1.551 -4.426 3.872 1.00 94.56 101 TRP A O 1
ATOM 759 N N . PHE A 1 102 ? -0.182 -5.785 4.347 1.00 96.88 102 PHE A N 1
ATOM 760 C CA . PHE A 1 102 ? -0.457 -6.216 2.987 1.00 96.88 102 PHE A CA 1
ATOM 761 C C . PHE A 1 102 ? -1.816 -5.661 2.588 1.00 96.88 102 PHE A C 1
ATOM 763 O O . PHE A 1 102 ? -2.836 -6.056 3.151 1.00 96.88 102 PHE A O 1
ATOM 770 N N . PHE A 1 103 ? -1.836 -4.753 1.622 1.00 97.44 103 PHE A N 1
ATOM 771 C CA . PHE A 1 103 ? -3.060 -4.232 1.027 1.00 97.44 103 PHE A CA 1
ATOM 772 C C . PHE A 1 103 ? -3.390 -5.093 -0.185 1.00 97.44 103 PHE A C 1
ATOM 774 O O . PHE A 1 103 ? -2.718 -5.016 -1.215 1.00 97.44 103 PHE A O 1
ATOM 781 N N . VAL A 1 104 ? -4.396 -5.954 -0.034 1.00 97.44 104 VAL A N 1
ATOM 782 C CA . VAL A 1 104 ? -4.799 -6.913 -1.064 1.00 97.44 104 VAL A CA 1
ATOM 783 C C . VAL A 1 104 ? -5.889 -6.282 -1.915 1.00 97.44 104 VAL A C 1
ATOM 785 O O . VAL A 1 104 ? -6.984 -5.978 -1.424 1.00 97.44 104 VAL A O 1
ATOM 788 N N . THR A 1 105 ? -5.582 -6.074 -3.191 1.00 97.12 105 THR A N 1
ATOM 789 C CA . THR A 1 105 ? -6.509 -5.431 -4.119 1.00 97.12 105 THR A CA 1
ATOM 790 C C . THR A 1 105 ? -7.454 -6.435 -4.773 1.00 97.12 105 THR A C 1
ATOM 792 O O . THR A 1 105 ? -7.148 -7.618 -4.916 1.00 97.12 105 THR A O 1
ATOM 795 N N . THR A 1 106 ? -8.644 -5.968 -5.136 1.00 95.88 106 THR A N 1
ATOM 796 C CA . THR A 1 106 ? -9.687 -6.768 -5.797 1.00 95.88 106 THR A CA 1
ATOM 797 C C . THR A 1 106 ? -9.877 -6.391 -7.259 1.00 95.88 106 THR A C 1
ATOM 799 O O . THR A 1 106 ? -10.470 -7.163 -8.012 1.00 95.88 106 THR A O 1
ATOM 802 N N . GLY A 1 107 ? -9.340 -5.249 -7.683 1.00 92.00 107 GLY A N 1
ATOM 803 C CA . GLY A 1 107 ? -9.362 -4.812 -9.069 1.00 92.00 107 GLY A CA 1
ATOM 804 C C . GLY A 1 107 ? -8.679 -3.465 -9.264 1.00 92.00 107 GLY A C 1
ATOM 805 O O . GLY A 1 107 ? -8.405 -2.735 -8.309 1.00 92.00 107 GLY A O 1
ATOM 806 N N . GLN A 1 108 ? -8.441 -3.137 -10.527 1.00 87.81 108 GLN A N 1
ATOM 807 C CA . GLN A 1 108 ? -7.877 -1.872 -10.969 1.00 87.81 108 GLN A CA 1
ATOM 808 C C . GLN A 1 108 ? -8.993 -0.920 -11.411 1.00 87.81 108 GLN A C 1
ATOM 810 O O . GLN A 1 108 ? -9.962 -1.324 -12.055 1.00 87.81 108 GLN A O 1
ATOM 815 N N . HIS A 1 109 ? -8.816 0.363 -11.121 1.00 81.50 109 HIS A N 1
ATOM 816 C CA . HIS A 1 109 ? -9.571 1.456 -11.712 1.00 81.50 109 HIS A CA 1
ATOM 817 C C . HIS A 1 109 ? -8.638 2.309 -12.574 1.00 81.50 109 HIS A C 1
ATOM 819 O O . HIS A 1 109 ? -7.476 2.539 -12.230 1.00 81.50 109 HIS A O 1
ATOM 825 N N . ALA A 1 110 ? -9.143 2.786 -13.714 1.00 71.06 110 ALA A N 1
ATOM 826 C CA . ALA A 1 110 ? -8.404 3.733 -14.538 1.00 71.06 110 ALA A CA 1
ATOM 827 C C . ALA A 1 110 ? -8.198 5.032 -13.743 1.00 71.06 110 ALA A C 1
ATOM 829 O O . ALA A 1 110 ? -9.166 5.682 -13.349 1.00 71.06 110 ALA A O 1
ATOM 830 N N . GLY A 1 111 ? -6.938 5.379 -13.476 1.00 63.22 111 GLY A N 1
ATOM 831 C CA . GLY A 1 111 ? -6.585 6.673 -12.903 1.00 63.22 111 GLY A CA 1
ATOM 832 C C . GLY A 1 111 ? -6.561 7.769 -13.971 1.00 63.22 111 GLY A C 1
ATOM 833 O O . GLY A 1 111 ? -6.707 7.515 -15.167 1.00 63.22 111 GLY A O 1
ATOM 834 N N . SER A 1 112 ? -6.380 9.015 -13.540 1.00 71.31 112 SER A N 1
ATOM 835 C CA . SER A 1 112 ? -6.072 10.126 -14.445 1.00 71.31 112 SER A CA 1
ATOM 836 C C . SER A 1 112 ? -4.653 9.989 -15.018 1.00 71.31 112 SER A C 1
ATOM 838 O O . SER A 1 112 ? -3.873 9.143 -14.584 1.00 71.31 112 SER A O 1
ATOM 840 N N . SER A 1 113 ? -4.295 10.812 -16.010 1.00 69.81 113 SER A N 1
ATOM 841 C CA . SER A 1 113 ? -2.972 10.777 -16.651 1.00 69.81 113 SER A CA 1
ATOM 842 C C . SER A 1 113 ? -1.833 10.782 -15.617 1.00 69.81 113 SER A C 1
ATOM 844 O O . SER A 1 113 ? -1.645 11.773 -14.908 1.00 69.81 113 SER A O 1
ATOM 846 N N . GLY A 1 114 ? -1.078 9.682 -15.543 1.00 73.75 114 GLY A N 1
ATOM 847 C CA . GLY A 1 114 ? 0.040 9.515 -14.610 1.00 73.75 114 GLY A CA 1
ATOM 848 C C . GLY A 1 114 ? -0.340 8.988 -13.222 1.00 73.75 114 GLY A C 1
ATOM 849 O O . GLY A 1 114 ? 0.480 9.055 -12.312 1.00 73.75 114 GLY A O 1
ATOM 850 N N . ARG A 1 115 ? -1.561 8.483 -13.024 1.00 85.56 115 ARG A N 1
ATOM 851 C CA . ARG A 1 115 ? -1.972 7.795 -11.795 1.00 85.56 115 ARG A CA 1
ATOM 852 C C . ARG A 1 115 ? -2.658 6.481 -12.122 1.00 85.56 115 ARG A C 1
ATOM 854 O O . ARG A 1 115 ? -3.303 6.338 -13.158 1.00 85.56 115 ARG A O 1
ATOM 861 N N . THR A 1 116 ? -2.540 5.506 -11.236 1.00 89.38 116 THR A N 1
ATOM 862 C CA . THR A 1 116 ? -3.278 4.245 -11.347 1.00 89.38 116 THR A CA 1
ATOM 863 C C . THR A 1 116 ? -3.780 3.840 -9.978 1.00 89.38 116 THR A C 1
ATOM 865 O O . THR A 1 116 ? -2.994 3.755 -9.038 1.00 89.38 116 THR A O 1
ATOM 868 N N . SER A 1 117 ? -5.086 3.605 -9.869 1.00 92.62 117 SER A N 1
ATOM 869 C CA . SER A 1 117 ? -5.741 3.300 -8.599 1.00 92.62 117 SER A CA 1
ATOM 870 C C . SER A 1 117 ? -6.236 1.860 -8.583 1.00 92.62 117 SER A C 1
ATOM 872 O O . SER A 1 117 ? -6.698 1.335 -9.592 1.00 92.62 117 SER A O 1
ATOM 874 N N . TYR A 1 118 ? -6.169 1.219 -7.425 1.00 94.69 118 TYR A N 1
ATOM 875 C CA . TYR A 1 118 ? -6.596 -0.158 -7.211 1.00 94.69 118 TYR A CA 1
ATOM 876 C C . TYR A 1 118 ? -7.521 -0.213 -6.004 1.00 94.69 118 TYR A C 1
ATOM 878 O O . TYR A 1 118 ? -7.195 0.344 -4.957 1.00 94.69 118 TYR A O 1
ATOM 886 N N . THR A 1 119 ? -8.655 -0.898 -6.121 1.00 96.06 119 THR A N 1
ATOM 887 C CA . THR A 1 119 ? -9.560 -1.092 -4.982 1.00 96.06 119 THR A CA 1
ATOM 888 C C . THR A 1 119 ? -8.980 -2.130 -4.040 1.00 96.06 119 THR A C 1
ATOM 890 O O . THR A 1 119 ? -8.614 -3.222 -4.466 1.00 96.06 119 THR A O 1
ATOM 893 N N . VAL A 1 120 ? -8.914 -1.801 -2.753 1.00 97.38 120 VAL A N 1
ATOM 894 C CA . VAL A 1 120 ? -8.450 -2.696 -1.687 1.00 97.38 120 VAL A CA 1
ATOM 895 C C . VAL A 1 120 ? -9.657 -3.364 -1.044 1.00 97.38 120 VAL A C 1
ATOM 897 O O . VAL A 1 120 ? -10.531 -2.682 -0.519 1.00 97.38 120 VAL A O 1
ATOM 900 N N . GLY A 1 121 ? -9.691 -4.698 -1.057 1.00 95.31 121 GLY A N 1
ATOM 901 C CA . GLY A 1 121 ? -10.759 -5.467 -0.406 1.00 95.31 121 GLY A CA 1
ATOM 902 C C . GLY A 1 121 ? -10.444 -5.832 1.043 1.00 95.31 121 GLY A C 1
ATOM 903 O O . GLY A 1 121 ? -11.346 -5.949 1.871 1.00 95.31 121 GLY A O 1
ATOM 904 N N . LYS A 1 122 ? -9.159 -6.017 1.367 1.00 95.69 122 LYS A N 1
ATOM 905 C CA . LYS A 1 122 ? -8.717 -6.363 2.721 1.00 95.69 122 LYS A CA 1
ATOM 906 C C . LYS A 1 122 ? -7.290 -5.917 3.001 1.00 95.69 122 LYS A C 1
ATOM 908 O O . LYS A 1 122 ? -6.482 -5.748 2.086 1.00 95.69 122 LYS A O 1
ATOM 913 N N . VAL A 1 123 ? -6.981 -5.790 4.288 1.00 96.44 123 VAL A N 1
ATOM 914 C CA . VAL A 1 123 ? -5.618 -5.606 4.789 1.00 96.44 123 VAL A CA 1
ATOM 915 C C . VAL A 1 123 ? -5.250 -6.797 5.656 1.00 96.44 123 VAL A C 1
ATOM 917 O O . VAL A 1 123 ? -5.980 -7.128 6.586 1.00 96.44 123 VAL A O 1
ATOM 920 N N . TYR A 1 124 ? -4.112 -7.418 5.375 1.00 96.44 124 TYR A N 1
ATOM 921 C CA . TYR A 1 124 ? -3.520 -8.415 6.258 1.00 96.44 124 TYR A CA 1
ATOM 922 C C . TYR A 1 124 ? -2.405 -7.775 7.088 1.00 96.44 124 TYR A C 1
ATOM 924 O O . TYR A 1 124 ? -1.518 -7.107 6.550 1.00 96.44 124 TYR A O 1
ATOM 932 N N . ASP A 1 125 ? -2.477 -7.955 8.404 1.00 93.00 125 ASP A N 1
ATOM 933 C CA . ASP A 1 125 ? -1.462 -7.526 9.359 1.00 93.00 125 ASP A CA 1
ATOM 934 C C . ASP A 1 125 ? -0.659 -8.740 9.814 1.00 93.00 125 ASP A C 1
ATOM 936 O O . ASP A 1 125 ? -1.159 -9.603 10.539 1.00 93.00 125 ASP A O 1
ATOM 940 N N . LYS A 1 126 ? 0.602 -8.807 9.385 1.00 93.44 126 LYS A N 1
ATOM 941 C CA . LYS A 1 126 ? 1.484 -9.931 9.702 1.00 93.44 126 LYS A CA 1
ATOM 942 C C . LYS A 1 126 ? 1.892 -9.974 11.170 1.00 93.44 126 LYS A C 1
ATOM 944 O O . LYS A 1 126 ? 2.108 -11.069 11.677 1.00 93.44 126 LYS A O 1
ATOM 949 N N . ALA A 1 127 ? 1.983 -8.832 11.854 1.00 90.00 127 ALA A N 1
ATOM 950 C CA . ALA A 1 127 ? 2.335 -8.815 13.274 1.00 90.00 127 ALA A CA 1
ATOM 951 C C . ALA A 1 127 ? 1.221 -9.449 14.121 1.00 90.00 127 ALA A C 1
ATOM 953 O O . ALA A 1 127 ? 1.497 -10.150 15.092 1.00 90.00 127 ALA A O 1
ATOM 954 N N . LEU A 1 128 ? -0.035 -9.246 13.712 1.00 91.12 128 LEU A N 1
ATOM 955 C CA . LEU A 1 128 ? -1.209 -9.849 14.347 1.00 91.12 128 LEU A CA 1
ATOM 956 C C . LEU A 1 128 ? -1.611 -11.200 13.740 1.00 91.12 128 LEU A C 1
ATOM 958 O O . LEU A 1 128 ? -2.479 -11.870 14.294 1.00 91.12 128 LEU A O 1
ATOM 962 N N . ASN A 1 129 ? -1.010 -11.588 12.609 1.00 93.94 129 ASN A N 1
ATOM 963 C CA . ASN A 1 129 ? -1.417 -12.738 11.799 1.00 93.94 129 ASN A CA 1
ATOM 964 C C . ASN A 1 129 ? -2.938 -12.734 11.528 1.00 93.94 129 ASN A C 1
ATOM 966 O O . ASN A 1 129 ? -3.621 -13.743 11.704 1.00 93.94 129 ASN A O 1
ATOM 970 N N . ALA A 1 130 ? -3.478 -11.568 11.157 1.00 94.25 130 ALA A N 1
ATOM 971 C CA . ALA A 1 130 ? -4.917 -11.328 11.063 1.00 94.25 130 ALA A CA 1
ATOM 972 C C . ALA A 1 130 ? -5.303 -10.571 9.787 1.00 94.25 130 ALA A C 1
ATOM 974 O O . ALA A 1 130 ? -4.578 -9.693 9.316 1.00 94.25 130 ALA A O 1
ATOM 975 N N . GLU A 1 131 ? -6.479 -10.894 9.249 1.00 95.25 131 GLU A N 1
ATOM 976 C CA . GLU A 1 131 ? -7.082 -10.199 8.113 1.00 95.25 131 GLU A CA 1
ATOM 977 C C . GLU A 1 131 ? -8.209 -9.275 8.572 1.00 95.25 131 GLU A C 1
ATOM 979 O O . GLU A 1 131 ? -9.057 -9.648 9.382 1.00 95.25 131 GLU A O 1
ATOM 984 N N . PHE A 1 132 ? -8.241 -8.075 8.000 1.00 93.50 132 PHE A N 1
ATOM 985 C CA . PHE A 1 132 ? -9.255 -7.065 8.257 1.00 93.50 132 PHE A CA 1
ATOM 986 C C . PHE A 1 132 ? -9.922 -6.680 6.939 1.00 93.50 132 PHE A C 1
ATOM 988 O O . PHE A 1 132 ? -9.277 -6.127 6.042 1.00 93.50 132 PHE A O 1
ATOM 995 N N . ALA A 1 133 ? -11.214 -6.974 6.822 1.00 94.19 133 ALA A N 1
ATOM 996 C CA . ALA A 1 133 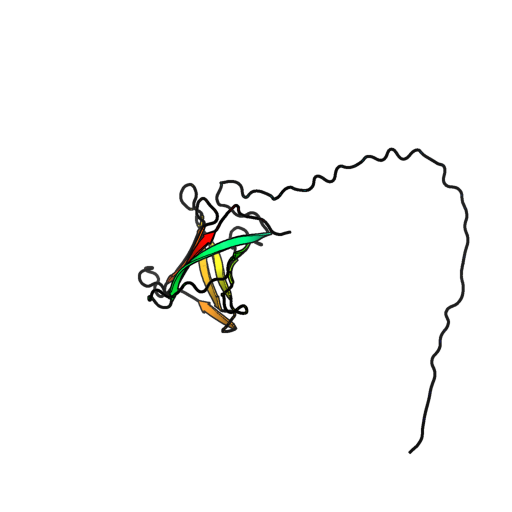? -12.039 -6.457 5.740 1.00 94.19 133 ALA A CA 1
ATOM 997 C C . ALA A 1 133 ? -12.440 -5.011 6.052 1.00 94.19 133 ALA A C 1
ATOM 999 O O . ALA A 1 133 ? -12.770 -4.685 7.194 1.00 94.19 133 ALA A O 1
ATOM 1000 N N . TYR A 1 134 ? -12.428 -4.160 5.030 1.00 91.25 134 TYR A N 1
ATOM 1001 C CA . TYR A 1 134 ? -12.889 -2.780 5.127 1.00 91.25 134 TYR A CA 1
ATOM 1002 C C . TYR A 1 134 ? -13.963 -2.528 4.067 1.00 91.25 134 TYR A C 1
ATOM 1004 O O . TYR A 1 134 ? -13.847 -3.062 2.965 1.00 91.25 134 TYR A O 1
ATOM 1012 N N . PRO A 1 135 ? -14.997 -1.722 4.371 1.00 91.88 135 PRO A N 1
ATOM 1013 C CA . PRO A 1 135 ? -16.068 -1.422 3.419 1.00 91.88 135 PRO A CA 1
ATOM 1014 C C . PRO A 1 135 ? -15.574 -0.661 2.183 1.00 91.88 135 PRO A C 1
ATOM 1016 O O . PRO A 1 135 ? -16.142 -0.794 1.104 1.00 91.88 135 PRO A O 1
ATOM 1019 N N . ALA A 1 136 ? -14.506 0.125 2.325 1.00 94.56 136 ALA A N 1
ATOM 1020 C CA . ALA A 1 136 ? -13.862 0.808 1.216 1.00 94.56 136 ALA A CA 1
ATOM 1021 C C . ALA A 1 136 ? -12.345 0.842 1.410 1.00 94.56 136 ALA A C 1
ATOM 1023 O O . ALA A 1 136 ? -11.843 1.001 2.528 1.00 94.56 136 ALA A O 1
ATOM 1024 N N . GLY A 1 137 ? -11.614 0.756 0.302 1.00 96.50 137 GLY A N 1
ATOM 1025 C CA . GLY A 1 137 ? -10.164 0.830 0.295 1.00 96.50 137 GLY A CA 1
ATOM 1026 C C . GLY A 1 137 ? -9.603 1.116 -1.090 1.00 96.50 137 GLY A C 1
ATOM 1027 O O . GLY A 1 137 ? -10.185 0.716 -2.096 1.00 96.50 137 GLY A O 1
ATOM 1028 N N . GLU A 1 138 ? -8.476 1.814 -1.145 1.00 96.31 138 GLU A N 1
ATOM 1029 C CA . GLU A 1 138 ? -7.844 2.255 -2.383 1.00 96.31 138 GLU A CA 1
ATOM 1030 C C . GLU A 1 138 ? -6.327 2.349 -2.217 1.00 96.31 138 GLU A C 1
ATOM 1032 O O . GLU A 1 138 ? -5.842 2.873 -1.218 1.00 96.31 138 GLU A O 1
ATOM 1037 N N . CYS A 1 139 ? -5.583 1.867 -3.209 1.00 95.50 139 CYS A N 1
ATOM 1038 C CA . CYS A 1 139 ? -4.163 2.141 -3.381 1.00 95.50 139 CYS A CA 1
ATOM 1039 C C . CYS A 1 139 ? -3.955 2.911 -4.687 1.00 95.50 139 CYS A C 1
ATOM 1041 O O . CYS A 1 139 ? -4.293 2.404 -5.750 1.00 95.50 139 CYS A O 1
ATOM 1043 N N . GLU A 1 140 ? -3.389 4.112 -4.622 1.00 93.69 140 GLU A N 1
ATOM 1044 C CA . GLU A 1 140 ? -3.029 4.943 -5.772 1.00 93.69 140 GLU A CA 1
ATOM 1045 C C . GLU A 1 140 ? -1.510 4.929 -5.970 1.00 93.69 140 GLU A C 1
ATOM 1047 O O . GLU A 1 140 ? -0.749 5.279 -5.066 1.00 93.69 140 GLU A O 1
ATOM 1052 N N . MET A 1 141 ? -1.074 4.552 -7.169 1.00 90.31 141 MET A N 1
ATOM 1053 C CA . MET A 1 141 ? 0.281 4.761 -7.669 1.00 90.31 141 MET A CA 1
ATOM 1054 C C . MET A 1 141 ? 0.346 6.098 -8.411 1.00 90.31 141 MET A C 1
ATOM 1056 O O . MET A 1 141 ? -0.519 6.383 -9.243 1.00 90.31 141 MET A O 1
ATOM 1060 N N . THR A 1 142 ? 1.364 6.914 -8.138 1.00 83.31 142 THR A N 1
ATOM 1061 C CA . THR A 1 142 ? 1.559 8.225 -8.784 1.00 83.31 142 THR A CA 1
ATOM 1062 C C . THR A 1 142 ? 2.635 8.187 -9.873 1.00 83.31 142 THR A C 1
ATOM 1064 O O . THR A 1 142 ? 3.364 7.208 -10.009 1.00 83.31 142 THR A O 1
ATOM 1067 N N . ALA A 1 143 ? 2.745 9.261 -10.665 1.00 67.38 143 ALA A N 1
ATOM 1068 C CA . ALA A 1 143 ? 3.803 9.441 -11.656 1.00 67.38 143 ALA A CA 1
ATOM 1069 C C . ALA A 1 143 ? 5.150 9.604 -10.932 1.00 67.38 143 ALA A C 1
ATOM 1071 O O . ALA A 1 143 ? 5.517 10.695 -10.497 1.00 67.38 143 ALA A O 1
ATOM 1072 N N . GLY A 1 144 ? 5.834 8.479 -10.738 1.00 75.56 144 GLY A N 1
ATOM 1073 C CA . GLY A 1 144 ? 7.018 8.332 -9.897 1.00 75.56 144 GLY A CA 1
ATOM 1074 C C . GLY A 1 144 ? 6.916 7.084 -9.008 1.00 75.56 144 GLY A C 1
ATOM 1075 O O . GLY A 1 144 ? 5.966 6.309 -9.114 1.00 75.56 144 GLY A O 1
ATOM 1076 N N . PRO A 1 145 ? 7.886 6.849 -8.117 1.00 84.00 145 PRO A N 1
ATOM 1077 C CA . PRO A 1 145 ? 7.869 5.719 -7.189 1.00 84.00 145 PRO A CA 1
ATOM 1078 C C . PRO A 1 145 ? 7.000 5.997 -5.941 1.00 84.00 145 PRO A C 1
ATOM 1080 O O . PRO A 1 145 ? 7.421 5.754 -4.814 1.00 84.00 145 PRO A O 1
ATOM 1083 N N . GLY A 1 146 ? 5.809 6.582 -6.105 1.00 89.69 146 GLY A N 1
ATOM 1084 C CA . GLY A 1 146 ? 4.922 6.954 -4.996 1.00 89.69 146 GLY A CA 1
ATOM 1085 C C . GLY A 1 146 ? 3.701 6.046 -4.898 1.00 89.69 146 GLY A C 1
ATOM 1086 O O . GLY A 1 146 ? 3.088 5.732 -5.918 1.00 89.69 146 GLY A O 1
ATOM 1087 N N . VAL A 1 147 ? 3.331 5.651 -3.675 1.00 93.06 147 VAL A N 1
ATOM 1088 C CA . VAL A 1 147 ? 2.111 4.873 -3.408 1.00 93.06 147 VAL A CA 1
ATOM 1089 C C . VAL A 1 147 ? 1.389 5.416 -2.192 1.00 93.06 147 VAL A C 1
ATOM 1091 O O . VAL A 1 147 ? 1.982 5.582 -1.129 1.00 93.06 147 VAL A O 1
ATOM 1094 N N . ARG A 1 148 ? 0.086 5.638 -2.329 1.00 93.44 148 ARG A N 1
ATOM 1095 C CA . ARG A 1 148 ? -0.812 5.935 -1.215 1.00 93.44 148 ARG A CA 1
ATOM 1096 C C . ARG A 1 148 ? -1.847 4.834 -1.102 1.00 93.44 148 ARG A C 1
ATOM 1098 O O . ARG A 1 148 ? -2.627 4.665 -2.025 1.00 93.44 148 ARG A O 1
ATOM 1105 N N . CYS A 1 149 ? -1.887 4.138 0.024 1.00 94.94 149 CYS A N 1
ATOM 1106 C CA . CYS A 1 149 ? -2.921 3.158 0.328 1.00 94.94 149 CYS A CA 1
ATOM 1107 C C . CYS A 1 149 ? -3.760 3.624 1.513 1.00 94.94 149 CYS A C 1
ATOM 1109 O O . CYS A 1 149 ? -3.223 3.862 2.595 1.00 94.94 149 CYS A O 1
ATOM 1111 N N . THR A 1 150 ? -5.072 3.701 1.330 1.00 95.50 150 THR A N 1
ATOM 1112 C CA . THR A 1 150 ? -6.030 4.104 2.356 1.00 95.50 150 THR A CA 1
ATOM 1113 C C . THR A 1 150 ? -7.163 3.089 2.424 1.00 95.50 150 THR A C 1
ATOM 1115 O O . THR A 1 150 ? -7.696 2.665 1.407 1.00 95.50 150 THR A O 1
ATOM 1118 N N . VAL A 1 151 ? -7.544 2.693 3.634 1.00 95.50 151 VAL A N 1
ATOM 1119 C CA . VAL A 1 151 ? -8.767 1.933 3.912 1.00 95.50 151 VAL A CA 1
ATOM 1120 C C . VAL A 1 151 ? -9.617 2.710 4.899 1.00 95.50 151 VAL A C 1
ATOM 1122 O O . VAL A 1 151 ? -9.088 3.334 5.823 1.00 95.50 151 VAL A O 1
ATOM 1125 N N . TRP A 1 152 ? -10.931 2.687 4.709 1.00 94.94 152 TRP A N 1
ATOM 1126 C CA . TRP A 1 152 ? -11.893 3.476 5.477 1.00 94.94 152 TRP A CA 1
ATOM 1127 C C . TRP A 1 152 ? -12.798 2.582 6.317 1.00 94.94 152 TRP A C 1
ATOM 1129 O O . TRP A 1 152 ? -13.041 1.427 5.976 1.00 94.94 152 TRP A O 1
ATOM 1139 N N . LYS A 1 153 ? -13.298 3.120 7.434 1.00 91.19 153 LYS A N 1
ATOM 1140 C CA . LYS A 1 153 ? -14.274 2.426 8.294 1.00 91.19 153 LYS A CA 1
ATOM 1141 C C . LYS A 1 153 ? -15.697 2.476 7.734 1.00 91.19 153 LYS A C 1
ATOM 1143 O O . LYS A 1 153 ? -16.561 1.762 8.228 1.00 91.19 153 LYS A O 1
ATOM 1148 N N . ASP A 1 154 ? -15.926 3.319 6.735 1.00 92.12 154 ASP A N 1
ATOM 1149 C CA . ASP A 1 154 ? -17.224 3.606 6.137 1.00 92.12 154 ASP A CA 1
ATOM 1150 C C . ASP A 1 154 ? -17.140 3.636 4.605 1.00 92.12 154 ASP A C 1
ATOM 1152 O O . ASP A 1 154 ? -16.108 3.991 4.031 1.00 92.12 154 ASP A O 1
ATOM 1156 N N . GLU A 1 155 ? -18.245 3.289 3.942 1.00 92.88 155 GLU A N 1
ATOM 1157 C CA . GLU A 1 155 ? -18.354 3.286 2.475 1.00 92.88 155 GLU A CA 1
ATOM 1158 C C . GLU A 1 155 ? -18.226 4.690 1.870 1.00 92.88 155 GLU A C 1
ATOM 1160 O O . GLU A 1 155 ? -17.722 4.845 0.760 1.00 92.88 155 GLU A O 1
ATOM 1165 N N . SER A 1 156 ? -18.620 5.726 2.619 1.00 93.88 156 SER A N 1
ATOM 1166 C CA . SER A 1 156 ? -18.512 7.127 2.197 1.00 93.88 156 SER A CA 1
ATOM 1167 C C . SER A 1 156 ? -17.079 7.670 2.185 1.00 93.88 156 SER A C 1
ATOM 1169 O O . SER A 1 156 ? -16.874 8.823 1.806 1.00 93.88 156 SER A O 1
ATOM 1171 N N . ARG A 1 157 ? -16.084 6.859 2.575 1.00 92.50 157 ARG A N 1
ATOM 1172 C CA . ARG A 1 157 ? -14.658 7.221 2.613 1.00 92.50 157 ARG A CA 1
ATOM 1173 C C . ARG A 1 157 ? -14.356 8.457 3.474 1.00 92.50 157 ARG A C 1
ATOM 1175 O O . ARG A 1 157 ? -13.418 9.207 3.205 1.00 92.50 157 ARG A O 1
ATOM 1182 N N . SER A 1 158 ? -15.137 8.667 4.529 1.00 89.81 158 SER A N 1
ATOM 1183 C CA . SER A 1 158 ? -15.030 9.835 5.408 1.00 89.81 158 SER A CA 1
ATOM 1184 C C . SER A 1 158 ? -14.036 9.632 6.554 1.00 89.81 158 SER A C 1
ATOM 1186 O O . SER A 1 158 ? -13.331 10.566 6.930 1.00 89.81 158 SER A O 1
ATOM 1188 N N . THR A 1 159 ? -13.925 8.406 7.080 1.00 89.25 159 THR A N 1
ATOM 1189 C CA . THR A 1 159 ? -13.097 8.084 8.247 1.00 89.25 159 THR A CA 1
ATOM 1190 C C . THR A 1 159 ? -12.024 7.053 7.892 1.00 89.25 159 THR A C 1
ATOM 1192 O O . THR A 1 159 ? -12.312 5.852 7.828 1.00 89.25 159 THR A O 1
ATOM 1195 N N . PRO A 1 160 ? -10.760 7.475 7.690 1.00 90.19 160 PRO A N 1
ATOM 1196 C CA . PRO A 1 160 ? -9.664 6.548 7.442 1.00 90.19 160 PRO A CA 1
ATOM 1197 C C . PRO A 1 160 ? -9.489 5.582 8.618 1.00 90.19 160 PRO A C 1
ATOM 1199 O O . PRO A 1 160 ? -9.245 5.983 9.757 1.00 90.19 160 PRO A O 1
ATOM 1202 N N . ALA A 1 161 ? -9.589 4.285 8.347 1.00 90.31 161 ALA A N 1
ATOM 1203 C CA . ALA A 1 161 ? -9.184 3.253 9.287 1.00 90.31 161 ALA A CA 1
ATOM 1204 C C . ALA A 1 161 ? -7.661 3.127 9.317 1.00 90.31 161 ALA A C 1
ATOM 1206 O O . ALA A 1 161 ? -7.068 3.007 10.389 1.00 90.31 161 ALA A O 1
ATOM 1207 N N . ARG A 1 162 ? -7.030 3.184 8.144 1.00 91.12 162 ARG A N 1
ATOM 1208 C CA . ARG A 1 162 ? -5.580 3.161 7.993 1.00 91.12 162 ARG A CA 1
ATOM 1209 C C . ARG A 1 162 ? -5.197 3.873 6.705 1.00 91.12 162 ARG A C 1
ATOM 1211 O O . ARG A 1 162 ? -5.839 3.670 5.682 1.00 91.12 162 ARG A O 1
ATOM 1218 N N . GLU A 1 163 ? -4.146 4.674 6.756 1.00 92.44 163 GLU A N 1
ATOM 1219 C CA . GLU A 1 163 ? -3.550 5.290 5.570 1.00 92.44 163 GLU A CA 1
ATOM 1220 C C . GLU A 1 163 ? -2.036 5.159 5.635 1.00 92.44 163 GLU A C 1
ATOM 1222 O O . GLU A 1 163 ? -1.440 5.349 6.695 1.00 92.44 163 GLU A O 1
ATOM 1227 N N . LEU A 1 164 ? -1.424 4.836 4.504 1.00 92.19 164 LEU A N 1
ATOM 1228 C CA . LEU A 1 164 ? 0.012 4.811 4.310 1.00 92.19 164 LEU A CA 1
ATOM 1229 C C . LEU A 1 164 ? 0.349 5.582 3.047 1.00 92.19 164 LEU A C 1
ATOM 1231 O O . LEU A 1 164 ? -0.159 5.270 1.974 1.00 92.19 164 LEU A O 1
ATOM 1235 N N . ILE A 1 165 ? 1.232 6.566 3.183 1.00 91.62 165 ILE A N 1
ATOM 1236 C CA . ILE A 1 165 ? 1.780 7.312 2.053 1.00 91.62 165 ILE A CA 1
ATOM 1237 C C . ILE A 1 165 ? 3.266 7.006 1.989 1.00 91.62 165 ILE A C 1
ATOM 1239 O O . ILE A 1 165 ? 4.030 7.446 2.848 1.00 91.62 165 ILE A O 1
ATOM 1243 N N . PHE A 1 166 ? 3.668 6.255 0.973 1.00 92.81 166 PHE A N 1
ATOM 1244 C CA . PHE A 1 166 ? 5.051 5.933 0.678 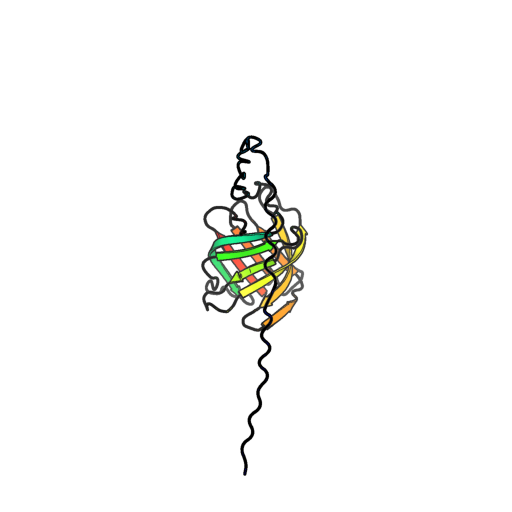1.00 92.81 166 PHE A CA 1
ATOM 1245 C C . PHE A 1 166 ? 5.571 6.813 -0.451 1.00 92.81 166 PHE A C 1
ATOM 1247 O O . PHE A 1 166 ? 4.971 6.908 -1.524 1.00 92.81 166 PHE A O 1
ATOM 1254 N N . THR A 1 167 ? 6.719 7.429 -0.201 1.00 90.94 167 THR A N 1
ATOM 1255 C CA . THR A 1 167 ? 7.451 8.216 -1.184 1.00 90.94 167 THR A CA 1
ATOM 1256 C C . THR A 1 167 ? 8.741 7.481 -1.497 1.00 90.94 167 THR A C 1
ATOM 1258 O O . THR A 1 167 ? 9.641 7.401 -0.660 1.00 90.94 167 THR A O 1
ATOM 1261 N N . GLY A 1 168 ? 8.816 6.916 -2.695 1.00 87.00 168 GLY A N 1
ATOM 1262 C CA . GLY A 1 168 ? 10.006 6.239 -3.173 1.00 87.00 168 GLY A CA 1
ATOM 1263 C C . GLY A 1 168 ? 11.065 7.192 -3.709 1.00 87.00 168 GLY A C 1
ATOM 1264 O O . GLY A 1 168 ? 10.819 8.368 -3.984 1.00 87.00 168 GLY A O 1
ATOM 1265 N N . THR A 1 169 ? 12.251 6.641 -3.908 1.00 83.69 169 THR A N 1
ATOM 1266 C CA . THR A 1 169 ? 13.363 7.257 -4.623 1.00 83.69 169 THR A CA 1
ATOM 1267 C C . THR A 1 169 ? 13.753 6.352 -5.794 1.00 83.69 169 THR A C 1
ATOM 1269 O O . THR A 1 169 ? 13.723 5.128 -5.685 1.00 83.69 169 THR A O 1
ATOM 1272 N N . GLY A 1 170 ? 14.088 6.942 -6.943 1.00 75.19 170 GLY A N 1
ATOM 1273 C CA . GLY A 1 170 ? 14.469 6.190 -8.144 1.00 75.19 170 GLY A CA 1
ATOM 1274 C C . GLY A 1 170 ? 13.288 5.675 -8.979 1.00 75.19 170 GLY A C 1
ATOM 1275 O O . GLY A 1 170 ? 12.261 6.337 -9.093 1.00 75.19 170 GLY A O 1
ATOM 1276 N N . ASN A 1 171 ? 13.472 4.517 -9.616 1.00 72.31 171 ASN A N 1
ATOM 1277 C CA . ASN A 1 171 ? 12.522 3.927 -10.564 1.00 72.31 171 ASN A CA 1
ATOM 1278 C C . ASN A 1 171 ? 11.915 2.632 -10.010 1.00 72.31 171 ASN A C 1
ATOM 1280 O O . ASN A 1 171 ? 12.524 1.958 -9.181 1.00 72.31 171 ASN A O 1
ATOM 1284 N N . TRP A 1 172 ? 10.750 2.241 -10.531 1.00 74.56 172 TRP A N 1
ATOM 1285 C CA . TRP A 1 172 ? 10.158 0.926 -10.281 1.00 74.56 172 TRP A CA 1
ATOM 1286 C C . TRP A 1 172 ? 11.089 -0.180 -10.788 1.00 74.56 172 TRP A C 1
ATOM 1288 O O . TRP A 1 172 ? 11.223 -0.383 -11.995 1.00 74.56 172 TRP A O 1
ATOM 1298 N N . MET A 1 173 ? 11.746 -0.894 -9.874 1.00 72.75 173 MET A N 1
ATOM 1299 C CA . MET A 1 173 ? 12.628 -2.005 -10.222 1.00 72.75 173 MET A CA 1
ATOM 1300 C C . MET A 1 173 ? 11.876 -3.322 -10.070 1.00 72.75 173 MET A C 1
ATOM 1302 O O . MET A 1 173 ? 11.496 -3.710 -8.963 1.00 72.75 173 MET A O 1
ATOM 1306 N N . ARG A 1 174 ? 11.683 -4.029 -11.187 1.00 78.88 174 ARG A N 1
ATOM 1307 C CA . ARG A 1 174 ? 11.240 -5.423 -11.152 1.00 78.88 174 ARG A CA 1
ATOM 1308 C C . ARG A 1 174 ? 12.363 -6.278 -10.566 1.00 78.88 174 ARG A C 1
ATOM 1310 O O . ARG A 1 174 ? 13.471 -6.292 -11.104 1.00 78.88 174 ARG A O 1
ATOM 1317 N N . THR A 1 175 ? 12.086 -6.986 -9.481 1.00 77.12 175 THR A N 1
ATOM 1318 C CA . THR A 1 175 ? 13.015 -7.958 -8.902 1.00 77.12 175 THR A CA 1
ATOM 1319 C C . THR A 1 175 ? 12.926 -9.262 -9.695 1.00 77.12 175 THR A C 1
ATOM 1321 O O . THR A 1 175 ? 11.831 -9.667 -10.093 1.00 77.12 175 THR A O 1
ATOM 1324 N N . ARG A 1 176 ? 14.081 -9.866 -9.991 1.00 62.84 176 ARG A N 1
ATOM 1325 C CA . ARG A 1 176 ? 14.166 -11.158 -10.690 1.00 62.84 176 ARG A CA 1
ATOM 1326 C C . ARG A 1 176 ? 13.824 -12.314 -9.766 1.00 62.84 176 ARG A C 1
ATOM 1328 O O . ARG A 1 176 ? 14.147 -12.195 -8.564 1.00 62.84 176 ARG A O 1
#

Sequence (176 aa):
MHMNQNRGMQIIKDRQMSVSKGFRRYGTIAVITTACAAGPAVADNSGMLAAGHYRVEGACSQTFYLGAKARPQCDHYLGISADDPARPIFIFPLTDGGGAWFFVTTGQHAGSSGRTSYTVGKVYDKALNAEFAYPAGECEMTAGPGVRCTVWKDESRSTPARELIFTGTGNWMRTR

pLDDT: mean 77.45, std 19.3, range [40.12, 97.5]

Radius of gyration: 27.06 Å; chains: 1; bounding box: 55×69×66 Å

Foldseek 3Di:
DDDDDDDDDDDDDDDDDDDDDDDDDDDPPPPPPPPPPPDFPFDDLQQFDDAAKWKFFFFWPWKDAFQHTDDGFFDRIWMWHPNPRQWIWIWTHGPVRFKIKIFTFDGWDDDPRFKTKTWGQWIQIRVVRDIDGALTWMWMDGSARWIKIFGANDVVRPTTNMITTTDGDDGTGGDD